Protein AF-A0A8S8YPM2-F1 (afdb_monomer)

Mean predicted aligned error: 10.28 Å

Secondary structure (DSSP, 8-state):
------------------S----S---TTS-TTSEEE-------TTEEEEEEEETTEEEEEEEEPP--SHHHHHHHHHTSEEEE----GGGEEEEEEEEETTEEEEEEEESSEEEEE--TT---S-HHHHHHT--TTS----EEEE-----

Structure (mmCIF, N/CA/C/O backbone):
data_AF-A0A8S8YPM2-F1
#
_entry.id   AF-A0A8S8YPM2-F1
#
loop_
_atom_site.group_PDB
_atom_site.id
_atom_site.type_symbol
_atom_site.label_atom_id
_atom_site.label_alt_id
_atom_site.label_comp_id
_atom_site.label_asym_id
_atom_site.label_entity_id
_atom_site.label_seq_id
_atom_site.pdbx_PDB_ins_code
_atom_site.Cartn_x
_atom_site.Cartn_y
_atom_site.Cartn_z
_atom_site.occupancy
_atom_site.B_iso_or_equiv
_atom_site.auth_seq_id
_atom_site.auth_comp_id
_atom_site.auth_asym_id
_atom_site.auth_atom_id
_atom_site.pdbx_PDB_model_num
ATOM 1 N N . MET A 1 1 ? -6.735 1.486 -10.996 1.00 34.53 1 MET A N 1
ATOM 2 C CA . MET A 1 1 ? -6.414 0.100 -10.597 1.00 34.53 1 MET A CA 1
ATOM 3 C C . MET A 1 1 ? -5.999 0.127 -9.112 1.00 34.53 1 MET A C 1
ATOM 5 O O . MET A 1 1 ? -5.296 1.061 -8.771 1.00 34.53 1 MET A O 1
ATOM 9 N N . ILE A 1 2 ? -6.478 -0.762 -8.215 1.00 32.38 2 ILE A N 1
ATOM 10 C CA . ILE A 1 2 ? -6.374 -0.639 -6.716 1.00 32.38 2 ILE A CA 1
ATOM 11 C C . ILE A 1 2 ? -5.919 -1.966 -6.026 1.00 32.38 2 ILE A C 1
ATOM 13 O O . ILE A 1 2 ? -6.801 -2.760 -5.721 1.00 32.38 2 ILE A O 1
ATOM 17 N N . GLN A 1 3 ? -4.619 -2.302 -5.864 1.00 43.41 3 GLN A N 1
ATOM 18 C CA . GLN A 1 3 ? -4.215 -3.738 -5.708 1.00 43.41 3 GLN A CA 1
ATOM 19 C C . GLN A 1 3 ? -4.468 -4.427 -4.341 1.00 43.41 3 GLN A C 1
ATOM 21 O O . GLN A 1 3 ? -5.429 -4.122 -3.654 1.00 43.41 3 GLN A O 1
ATOM 26 N N . GLY A 1 4 ? -3.657 -5.439 -4.017 1.00 44.16 4 GLY A N 1
ATOM 27 C CA . GLY A 1 4 ? -3.632 -6.344 -2.853 1.00 44.16 4 GLY A CA 1
ATOM 28 C C . GLY A 1 4 ? -2.332 -7.165 -2.978 1.00 44.16 4 GLY A C 1
ATOM 29 O O . GLY A 1 4 ? -1.766 -7.200 -4.073 1.00 44.16 4 GLY A O 1
ATOM 30 N N . PHE A 1 5 ? -1.764 -7.858 -1.993 1.00 47.72 5 PHE A N 1
ATOM 31 C CA . PHE A 1 5 ? -2.013 -8.113 -0.554 1.00 47.72 5 PHE A CA 1
ATOM 32 C C . PHE A 1 5 ? -0.664 -8.689 -0.000 1.00 47.72 5 PHE A C 1
ATOM 34 O O . PHE A 1 5 ? 0.184 -8.941 -0.848 1.00 47.72 5 PHE A O 1
ATOM 41 N N . GLY A 1 6 ? -0.397 -9.007 1.278 1.00 43.47 6 GLY A N 1
ATOM 42 C CA . GLY A 1 6 ? 0.899 -9.550 1.812 1.00 43.47 6 GLY A CA 1
ATOM 43 C C . GLY A 1 6 ? 1.125 -11.097 1.863 1.00 43.47 6 GLY A C 1
ATOM 44 O O . GLY A 1 6 ? 0.154 -11.848 1.859 1.00 43.47 6 GLY A O 1
ATOM 45 N N . ASP A 1 7 ? 2.381 -11.608 1.919 1.00 33.97 7 ASP A N 1
ATOM 46 C CA . ASP A 1 7 ? 2.707 -13.019 2.310 1.00 33.97 7 ASP A CA 1
ATOM 47 C C . ASP A 1 7 ? 4.099 -13.218 2.959 1.00 33.97 7 ASP A C 1
ATOM 49 O O . ASP A 1 7 ? 5.114 -12.922 2.342 1.00 33.97 7 ASP A O 1
ATOM 53 N N . ARG A 1 8 ? 4.085 -13.882 4.128 1.00 35.25 8 ARG A N 1
ATOM 54 C CA . ARG A 1 8 ? 5.134 -14.699 4.799 1.00 35.25 8 ARG A CA 1
ATOM 55 C C . ARG A 1 8 ? 6.502 -14.083 5.183 1.00 35.25 8 ARG A C 1
ATOM 57 O O . ARG A 1 8 ? 6.991 -13.115 4.629 1.00 35.25 8 ARG A O 1
ATOM 64 N N . PHE A 1 9 ? 7.078 -14.679 6.234 1.00 37.03 9 PHE A N 1
ATOM 65 C CA . PHE A 1 9 ? 8.300 -14.287 6.957 1.00 37.03 9 PHE A CA 1
ATOM 66 C C . PHE A 1 9 ? 9.281 -15.469 7.037 1.00 37.03 9 PHE A C 1
ATOM 68 O O . PHE A 1 9 ? 8.838 -16.619 7.034 1.00 37.03 9 PHE A O 1
ATOM 75 N N . ASN A 1 10 ? 10.577 -15.189 7.232 1.00 36.00 10 ASN A N 1
ATOM 76 C CA . ASN A 1 10 ? 11.528 -16.089 7.902 1.00 36.00 10 ASN A CA 1
ATOM 77 C C . ASN A 1 10 ? 12.729 -15.320 8.497 1.00 36.00 10 ASN A C 1
ATOM 79 O O . ASN A 1 10 ? 12.927 -14.141 8.211 1.00 36.00 10 ASN A O 1
ATOM 83 N N . GLU A 1 11 ? 13.475 -15.989 9.377 1.00 38.12 11 GLU A N 1
ATOM 84 C CA . GLU A 1 11 ? 14.406 -15.412 10.361 1.00 38.12 11 GLU A CA 1
ATOM 85 C C . GLU A 1 11 ? 15.898 -15.481 9.945 1.00 38.12 11 GLU A C 1
ATOM 87 O O . GLU A 1 11 ? 16.284 -16.357 9.173 1.00 38.12 11 GLU A O 1
ATOM 92 N N . ALA A 1 12 ? 16.721 -14.612 10.565 1.00 36.78 12 ALA A N 1
ATOM 93 C CA . ALA A 1 12 ? 18.199 -14.608 10.617 1.00 36.78 12 ALA A CA 1
ATOM 94 C C . ALA A 1 12 ? 18.982 -14.180 9.348 1.00 36.78 12 ALA A C 1
ATOM 96 O O . ALA A 1 12 ? 18.514 -14.350 8.230 1.00 36.78 12 ALA A O 1
ATOM 97 N N . LEU A 1 13 ? 20.222 -13.663 9.414 1.00 42.53 13 LEU A N 1
ATOM 98 C CA . LEU A 1 13 ? 21.049 -12.977 10.439 1.00 42.53 13 LEU A CA 1
ATOM 99 C C . LEU A 1 13 ? 22.298 -12.467 9.677 1.00 42.53 13 LEU A C 1
ATOM 101 O O . LEU A 1 13 ? 22.920 -13.295 9.022 1.00 42.53 13 LEU A O 1
ATOM 105 N N . ASP A 1 14 ? 22.711 -11.195 9.787 1.00 42.44 14 ASP A N 1
ATOM 106 C CA . ASP A 1 14 ? 24.151 -10.839 9.867 1.00 42.44 14 ASP A CA 1
ATOM 107 C C . ASP A 1 14 ? 24.401 -9.340 10.179 1.00 42.44 14 ASP A C 1
ATOM 109 O O . ASP A 1 14 ? 23.559 -8.498 9.847 1.00 42.44 14 ASP A O 1
ATOM 113 N N . PRO A 1 15 ? 25.532 -8.969 10.823 1.00 55.31 15 PRO A N 1
ATOM 114 C CA . PRO A 1 15 ? 25.763 -7.619 11.333 1.00 55.31 15 PRO A CA 1
ATOM 115 C C . PRO A 1 15 ? 26.802 -6.796 10.532 1.00 55.31 15 PRO A C 1
ATOM 117 O O . PRO A 1 15 ? 27.637 -7.326 9.810 1.00 55.31 15 PRO A O 1
ATOM 120 N N . ILE A 1 16 ? 26.823 -5.479 10.796 1.00 49.84 16 ILE A N 1
ATOM 121 C CA . ILE A 1 16 ? 27.859 -4.490 10.407 1.00 49.84 16 ILE A CA 1
ATOM 122 C C . ILE A 1 16 ? 27.944 -4.149 8.902 1.00 49.84 16 ILE A C 1
ATOM 124 O O . ILE A 1 16 ? 28.654 -4.798 8.144 1.00 49.84 16 ILE A O 1
ATOM 128 N N . LEU A 1 17 ? 27.371 -3.002 8.495 1.00 39.91 17 LEU A N 1
ATOM 129 C CA . LEU A 1 17 ? 27.811 -2.273 7.288 1.00 39.91 17 LEU A CA 1
ATOM 130 C C . LEU A 1 17 ? 27.463 -0.764 7.330 1.00 39.91 17 LEU A C 1
ATOM 132 O O . LEU A 1 17 ? 26.460 -0.345 6.761 1.00 39.91 17 LEU A O 1
ATOM 136 N N . GLY A 1 18 ? 28.343 0.038 7.950 1.00 36.91 18 GLY A N 1
ATOM 137 C CA . GLY A 1 18 ? 28.498 1.495 7.748 1.00 36.91 18 GLY A CA 1
ATOM 138 C C . GLY A 1 18 ? 27.293 2.420 8.028 1.00 36.91 18 GLY A C 1
ATOM 139 O O . GLY A 1 18 ? 26.201 1.963 8.361 1.00 36.91 18 GLY A O 1
ATOM 140 N N . PRO A 1 19 ? 27.465 3.750 7.872 1.00 39.38 19 PRO A N 1
ATOM 141 C CA . PRO A 1 19 ? 26.343 4.676 7.788 1.00 39.38 19 PRO A CA 1
ATOM 142 C C . PRO A 1 19 ? 25.677 4.501 6.418 1.00 39.38 19 PRO A C 1
ATOM 144 O O . PRO A 1 19 ? 25.987 5.203 5.455 1.00 39.38 19 PRO A O 1
ATOM 147 N N . ARG A 1 20 ? 24.773 3.521 6.312 1.00 35.97 20 ARG A N 1
ATOM 148 C CA . ARG A 1 20 ? 23.831 3.471 5.191 1.00 35.97 20 ARG A CA 1
ATOM 149 C C . ARG A 1 20 ? 23.043 4.781 5.191 1.00 35.97 20 ARG A C 1
ATOM 151 O O . ARG A 1 20 ? 22.564 5.199 6.244 1.00 35.97 20 ARG A O 1
ATOM 158 N N . ASN A 1 21 ? 22.806 5.356 4.011 1.00 38.78 21 ASN A N 1
ATOM 159 C CA . ASN A 1 21 ? 21.553 6.080 3.814 1.00 38.78 21 ASN A CA 1
ATOM 160 C C . ASN A 1 21 ? 20.454 5.058 4.107 1.00 38.78 21 ASN A C 1
ATOM 162 O O . ASN A 1 21 ? 20.233 4.149 3.305 1.00 38.78 21 ASN A O 1
ATOM 166 N N . MET A 1 22 ? 19.857 5.141 5.296 1.00 34.66 22 MET A N 1
ATOM 167 C CA . MET A 1 22 ? 18.789 4.244 5.707 1.00 34.66 22 MET A CA 1
ATOM 168 C C . MET A 1 22 ? 17.554 4.608 4.899 1.00 34.66 22 MET A C 1
ATOM 170 O O . MET A 1 22 ? 16.726 5.406 5.325 1.00 34.66 22 MET A O 1
ATOM 174 N N . SER A 1 23 ? 17.418 4.016 3.716 1.00 48.44 23 SER A N 1
ATOM 175 C CA . SER A 1 23 ? 16.076 3.805 3.218 1.00 48.44 23 SER A CA 1
ATOM 176 C C . SER A 1 23 ? 15.357 2.905 4.210 1.00 48.44 23 SER A C 1
ATOM 178 O O . SER A 1 23 ? 15.861 1.835 4.539 1.00 48.44 23 SER A O 1
ATOM 180 N N . VAL A 1 24 ? 14.166 3.333 4.619 1.00 60.62 24 VAL A N 1
ATOM 181 C CA . VAL A 1 24 ? 13.219 2.608 5.490 1.00 60.62 24 VAL A CA 1
ATOM 182 C C . VAL A 1 24 ? 12.838 1.216 4.934 1.00 60.62 24 VAL A C 1
ATOM 184 O O . 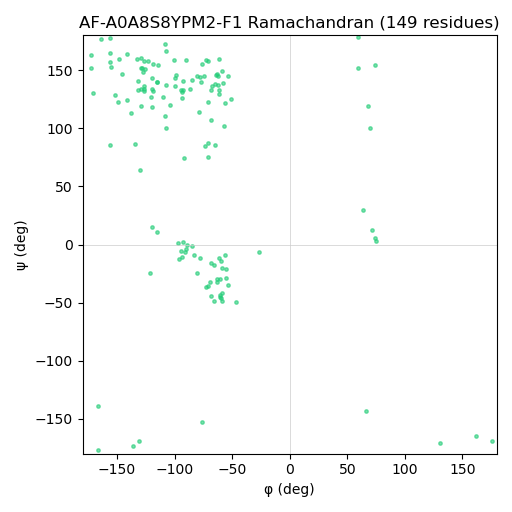VAL A 1 24 ? 12.249 0.393 5.622 1.00 60.62 24 VAL A O 1
ATOM 187 N N . TRP A 1 25 ? 13.243 0.936 3.695 1.00 71.00 25 TRP A N 1
ATOM 188 C CA . TRP A 1 25 ? 12.890 -0.202 2.861 1.00 71.00 25 TRP A CA 1
ATOM 189 C C . TRP A 1 25 ? 14.129 -1.039 2.494 1.00 71.00 25 TRP A C 1
ATOM 191 O O . TRP A 1 25 ? 15.113 -0.475 1.993 1.00 71.00 25 TRP A O 1
ATOM 201 N N . GLU A 1 26 ? 14.068 -2.368 2.641 1.00 78.81 26 GLU A N 1
ATOM 202 C CA . GLU A 1 26 ? 15.004 -3.310 1.998 1.00 78.81 26 GLU A CA 1
ATOM 203 C C . GLU A 1 26 ? 14.616 -3.571 0.532 1.00 78.81 26 GLU A C 1
ATOM 205 O O . GLU A 1 26 ? 15.480 -3.886 -0.288 1.00 78.81 26 GLU A O 1
ATOM 210 N N . ARG A 1 27 ? 13.333 -3.377 0.185 1.00 85.19 27 ARG A N 1
ATOM 211 C CA . ARG A 1 27 ? 12.761 -3.403 -1.172 1.00 85.19 27 ARG A CA 1
ATOM 212 C C . ARG A 1 27 ? 12.847 -4.748 -1.887 1.00 85.19 27 ARG A C 1
ATOM 214 O O . ARG A 1 27 ? 12.874 -4.791 -3.117 1.00 85.19 27 ARG A O 1
ATOM 221 N N . LYS A 1 28 ? 12.835 -5.855 -1.143 1.00 86.12 28 LYS A N 1
ATOM 222 C CA . LYS A 1 28 ? 12.844 -7.229 -1.698 1.00 86.12 28 LYS A CA 1
ATOM 223 C C . LYS A 1 28 ? 11.704 -7.495 -2.691 1.00 86.12 28 LYS A C 1
ATOM 225 O O . LYS A 1 28 ? 11.864 -8.291 -3.609 1.00 86.12 28 LYS A O 1
ATOM 230 N N . TRP A 1 29 ? 10.587 -6.794 -2.519 1.00 86.12 29 TRP A N 1
ATOM 231 C CA . TRP A 1 29 ? 9.387 -6.844 -3.353 1.00 86.12 29 TRP A CA 1
ATOM 232 C C . TRP A 1 29 ? 9.498 -6.061 -4.679 1.00 86.12 29 TRP A C 1
ATOM 234 O O . TRP A 1 29 ? 8.633 -6.208 -5.544 1.00 86.12 29 TRP A O 1
ATOM 244 N N . ARG A 1 30 ? 10.534 -5.227 -4.880 1.00 89.44 30 ARG A N 1
ATOM 245 C CA . ARG A 1 30 ? 10.747 -4.520 -6.158 1.00 89.44 30 ARG A CA 1
ATOM 246 C C . ARG A 1 30 ? 11.197 -5.485 -7.275 1.00 89.44 30 ARG A C 1
ATOM 248 O O . ARG A 1 30 ? 11.801 -6.520 -6.991 1.00 89.44 30 ARG A O 1
ATOM 255 N N . PRO A 1 31 ? 11.003 -5.138 -8.567 1.00 87.62 31 PRO A N 1
ATOM 256 C CA . PRO A 1 31 ? 11.450 -5.952 -9.702 1.00 87.62 31 PRO A CA 1
ATOM 257 C C . PRO A 1 31 ? 12.986 -6.084 -9.801 1.00 87.62 31 PRO A C 1
ATOM 259 O O . PRO A 1 31 ? 13.640 -5.364 -10.551 1.00 87.62 31 PRO A O 1
ATOM 262 N N . ALA A 1 32 ? 13.574 -7.052 -9.091 1.00 85.19 32 ALA A N 1
ATOM 263 C CA . ALA A 1 32 ? 15.029 -7.232 -8.969 1.00 85.19 32 ALA A CA 1
ATOM 264 C C . ALA A 1 32 ? 15.789 -7.443 -10.300 1.00 85.19 32 ALA A C 1
ATOM 266 O O . ALA A 1 32 ? 16.998 -7.235 -10.362 1.00 85.19 32 ALA A O 1
ATOM 267 N N . ALA A 1 33 ? 15.097 -7.854 -11.368 1.00 86.50 33 ALA A N 1
ATOM 268 C CA . ALA A 1 33 ? 15.667 -8.045 -12.706 1.00 86.50 33 ALA A CA 1
ATOM 269 C C . ALA A 1 33 ? 15.625 -6.785 -13.600 1.00 86.50 33 ALA A C 1
ATOM 271 O O . ALA A 1 33 ? 16.060 -6.839 -14.752 1.00 86.50 33 ALA A O 1
ATOM 272 N N . MET A 1 34 ? 15.081 -5.666 -13.109 1.00 90.81 34 MET A N 1
ATOM 273 C CA . MET A 1 34 ? 14.962 -4.407 -13.848 1.00 90.81 34 MET A CA 1
ATOM 274 C C . MET A 1 34 ? 15.826 -3.307 -13.229 1.00 90.81 34 MET A C 1
ATOM 276 O O . MET A 1 34 ? 16.100 -3.302 -12.031 1.00 90.81 34 MET A O 1
ATOM 280 N N . LYS A 1 35 ? 16.224 -2.333 -14.049 1.00 90.75 35 LYS A N 1
ATOM 281 C CA . LYS A 1 35 ? 16.923 -1.131 -13.589 1.00 90.75 35 LYS A CA 1
ATOM 282 C C . LYS A 1 35 ? 15.918 -0.007 -13.353 1.00 90.75 35 LYS A C 1
ATOM 284 O O . LYS A 1 35 ? 15.092 0.255 -14.221 1.00 90.75 35 LYS A O 1
ATOM 289 N N . GLU A 1 36 ? 16.023 0.675 -12.217 1.00 91.06 36 GLU A N 1
ATOM 290 C CA . GLU A 1 36 ? 15.256 1.896 -11.947 1.00 91.06 36 GLU A CA 1
ATOM 291 C C . GLU A 1 36 ? 15.624 3.006 -12.951 1.00 91.06 36 GLU A C 1
ATOM 293 O O . GLU A 1 36 ? 16.800 3.202 -13.289 1.00 91.06 36 GLU A O 1
ATOM 298 N N . VAL A 1 37 ? 14.611 3.710 -13.449 1.00 91.69 37 VAL A N 1
ATOM 299 C CA . VAL A 1 37 ? 14.724 4.841 -14.379 1.00 91.69 37 VAL A CA 1
ATOM 300 C C . VAL A 1 37 ? 13.926 6.028 -13.840 1.00 91.69 37 VAL A C 1
ATOM 302 O O . VAL A 1 37 ? 13.066 5.863 -12.978 1.00 91.69 37 VAL A O 1
ATOM 305 N N . ILE A 1 38 ? 14.234 7.229 -14.334 1.00 90.62 38 ILE A N 1
ATOM 306 C CA . ILE A 1 38 ? 13.547 8.458 -13.920 1.00 90.62 38 ILE A CA 1
ATOM 307 C C . ILE A 1 38 ? 12.061 8.345 -14.276 1.00 90.62 38 ILE A C 1
ATOM 309 O O . ILE A 1 38 ? 11.721 7.956 -15.395 1.00 90.62 38 ILE A O 1
ATOM 313 N N . ASP A 1 39 ? 11.207 8.698 -13.320 1.00 87.12 39 ASP A N 1
ATOM 314 C CA . ASP A 1 39 ? 9.766 8.815 -13.492 1.00 87.12 39 ASP A CA 1
ATOM 315 C C . ASP A 1 39 ? 9.320 10.203 -13.022 1.00 87.12 39 ASP A C 1
ATOM 317 O O . ASP A 1 39 ? 9.717 10.655 -11.951 1.00 87.12 39 ASP A O 1
ATOM 321 N N . GLU A 1 40 ? 8.512 10.867 -13.842 1.00 86.38 40 GLU A N 1
ATOM 322 C CA . GLU A 1 40 ? 7.927 12.190 -13.580 1.00 86.38 40 GLU A CA 1
ATOM 323 C C . GLU A 1 40 ? 6.384 12.112 -13.588 1.00 86.38 40 GLU A C 1
ATOM 325 O O . GLU A 1 40 ? 5.698 13.125 -13.696 1.00 86.38 40 GLU A O 1
ATOM 330 N N . SER A 1 41 ? 5.826 10.894 -13.508 1.00 85.69 41 SER A N 1
ATOM 331 C CA . SER A 1 41 ? 4.380 10.649 -13.449 1.00 85.69 41 SER A CA 1
ATOM 332 C C . SER A 1 41 ? 3.765 11.208 -12.160 1.00 85.69 41 SER A C 1
ATOM 334 O O . SER A 1 41 ? 4.312 11.021 -11.077 1.00 85.69 41 SER A O 1
ATOM 336 N N . GLU A 1 42 ? 2.589 11.831 -12.253 1.00 86.44 42 GLU A N 1
ATOM 337 C CA . GLU A 1 42 ? 1.882 12.368 -11.082 1.00 86.44 42 GLU A CA 1
ATOM 338 C C . GLU A 1 42 ? 1.356 11.254 -10.154 1.00 86.44 42 GLU A C 1
ATOM 340 O O . GLU A 1 42 ? 0.694 10.301 -10.591 1.00 86.44 42 GLU A O 1
ATOM 345 N N . THR A 1 43 ? 1.605 11.420 -8.853 1.00 88.25 43 THR A N 1
ATOM 346 C CA . THR A 1 43 ? 1.128 10.569 -7.753 1.00 88.25 43 THR A CA 1
ATOM 347 C C . THR A 1 43 ? 0.332 11.388 -6.725 1.00 88.25 43 THR A C 1
ATOM 349 O O . THR A 1 43 ? 0.492 12.606 -6.667 1.00 88.25 43 THR A O 1
ATOM 352 N N . PRO A 1 44 ? -0.544 10.756 -5.915 1.00 88.12 44 PRO A N 1
ATOM 353 C CA . PRO A 1 44 ? -1.208 11.426 -4.791 1.00 88.12 44 PRO A CA 1
ATOM 354 C C . PRO A 1 44 ? -0.205 11.927 -3.737 1.00 88.12 44 PRO A C 1
ATOM 356 O O . PRO A 1 44 ? 0.907 11.396 -3.653 1.00 88.12 44 PRO A O 1
ATOM 359 N N . SER A 1 45 ? -0.608 12.889 -2.898 1.00 89.06 45 SER A N 1
ATOM 360 C CA . SER A 1 45 ? 0.210 13.350 -1.761 1.00 89.06 45 SER A CA 1
ATOM 361 C C . SER A 1 45 ? 0.639 12.185 -0.858 1.00 89.06 45 SER A C 1
ATOM 363 O O . SER A 1 45 ? -0.083 11.199 -0.715 1.00 89.06 45 SER A O 1
ATOM 365 N N . GLY A 1 46 ? 1.846 12.267 -0.289 1.00 89.19 46 GLY A N 1
ATOM 366 C CA . GLY A 1 46 ? 2.464 11.172 0.472 1.00 89.19 46 GLY A CA 1
ATOM 367 C C . GLY A 1 46 ? 3.005 9.996 -0.360 1.00 89.19 46 GLY A C 1
ATOM 368 O O . GLY A 1 46 ? 3.479 9.021 0.224 1.00 89.19 46 GLY A O 1
ATOM 369 N N . PHE A 1 47 ? 2.993 10.067 -1.698 1.00 90.06 47 PHE A N 1
ATOM 370 C CA . PHE A 1 47 ? 3.528 9.021 -2.580 1.00 90.06 47 PHE A CA 1
ATOM 371 C C . PHE A 1 47 ? 4.499 9.543 -3.643 1.00 90.06 47 PHE A C 1
ATOM 373 O O . PHE A 1 47 ? 4.362 10.656 -4.145 1.00 90.06 47 PHE A O 1
ATOM 380 N N . GLU A 1 48 ? 5.423 8.678 -4.060 1.00 90.12 48 GLU A N 1
ATOM 381 C CA . GLU A 1 48 ? 6.387 8.913 -5.139 1.00 90.12 48 GLU A CA 1
ATOM 382 C C . GLU A 1 48 ? 6.239 7.889 -6.290 1.00 90.12 48 GLU A C 1
ATOM 384 O O . GLU A 1 48 ? 5.974 6.704 -6.041 1.00 90.12 48 GLU A O 1
ATOM 389 N N . PRO A 1 49 ? 6.421 8.305 -7.560 1.00 90.81 49 PRO A N 1
ATOM 390 C CA . PRO A 1 49 ? 6.436 7.401 -8.705 1.00 90.81 49 PRO A CA 1
ATOM 391 C C . PRO A 1 49 ? 7.783 6.672 -8.804 1.00 90.81 49 PRO A C 1
ATOM 393 O O . PRO A 1 49 ? 8.845 7.241 -8.540 1.00 90.81 49 PRO A O 1
ATOM 396 N N . ARG A 1 50 ? 7.763 5.409 -9.235 1.00 90.44 50 ARG A N 1
ATOM 397 C CA . ARG A 1 50 ? 8.974 4.612 -9.478 1.00 90.44 50 ARG A CA 1
ATOM 398 C C . ARG A 1 50 ? 8.840 3.807 -10.771 1.00 90.44 50 ARG A C 1
ATOM 400 O O . ARG A 1 50 ? 8.056 2.862 -10.839 1.00 90.44 50 ARG A O 1
ATOM 407 N N . SER A 1 51 ? 9.647 4.135 -11.780 1.00 90.62 51 SER A N 1
ATOM 408 C CA . SER A 1 51 ? 9.731 3.377 -13.035 1.00 90.62 51 SER A CA 1
ATOM 409 C C . SER A 1 51 ? 10.937 2.441 -13.066 1.00 90.62 51 SER A C 1
ATOM 411 O O . SER A 1 51 ? 12.037 2.778 -12.633 1.00 90.62 51 SER A O 1
ATOM 413 N N . PHE A 1 52 ? 10.749 1.269 -13.668 1.00 91.00 52 PHE A N 1
ATOM 414 C CA . PHE A 1 52 ? 11.766 0.244 -13.867 1.00 91.00 52 PHE A CA 1
ATOM 415 C C . PHE A 1 52 ? 11.741 -0.247 -15.316 1.00 91.00 52 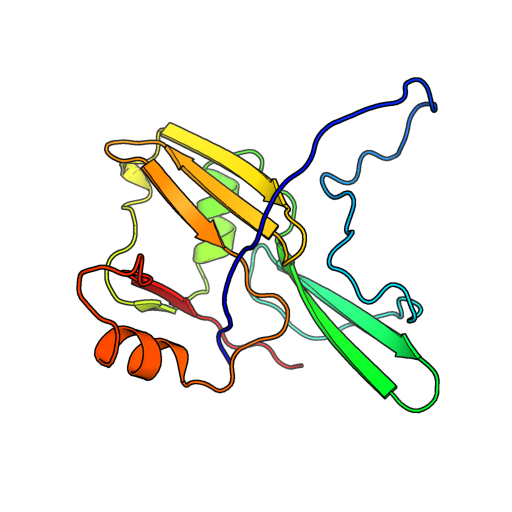PHE A C 1
ATOM 417 O O . PHE A 1 52 ? 10.674 -0.440 -15.900 1.00 91.00 52 PHE A O 1
ATOM 424 N N . ALA A 1 53 ? 12.917 -0.482 -15.895 1.00 91.69 53 ALA A N 1
ATOM 425 C CA . ALA A 1 53 ? 13.077 -0.968 -17.261 1.00 91.69 53 ALA A CA 1
ATOM 426 C C . ALA A 1 53 ? 13.960 -2.224 -17.317 1.00 91.69 53 ALA A C 1
ATOM 428 O O . ALA A 1 53 ? 15.017 -2.302 -16.685 1.00 91.69 53 ALA A O 1
ATOM 429 N N . GLY A 1 54 ? 13.527 -3.201 -18.111 1.00 89.19 54 GLY A N 1
ATOM 430 C CA . GLY A 1 54 ? 14.252 -4.425 -18.446 1.00 89.19 54 GLY A CA 1
ATOM 431 C C . GLY A 1 54 ? 14.261 -4.675 -19.957 1.00 89.19 54 GLY A C 1
ATOM 432 O O . GLY A 1 54 ? 13.882 -3.815 -20.755 1.00 89.19 54 GLY A O 1
ATOM 433 N N . ILE A 1 55 ? 14.691 -5.867 -20.379 1.00 87.38 55 ILE A N 1
ATOM 434 C CA . ILE A 1 55 ? 14.726 -6.224 -21.807 1.00 87.38 55 ILE A CA 1
ATOM 435 C C . ILE A 1 55 ? 13.290 -6.357 -22.336 1.00 87.38 55 ILE A C 1
ATOM 437 O O . ILE A 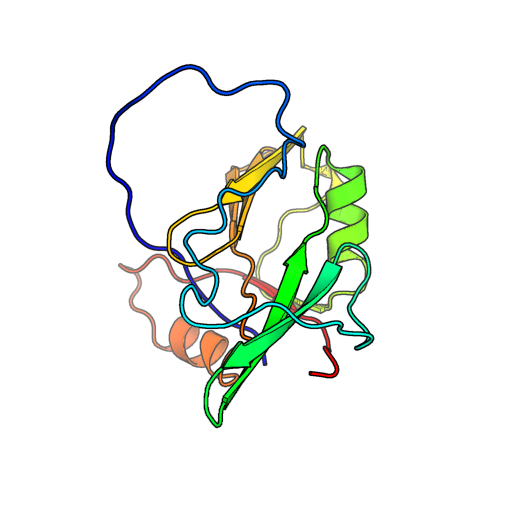1 55 ? 12.592 -7.318 -22.028 1.00 87.38 55 ILE A O 1
ATOM 441 N N . GLY A 1 56 ? 12.859 -5.381 -23.141 1.00 85.19 56 GLY A N 1
ATOM 442 C CA . GLY A 1 56 ? 11.550 -5.379 -23.806 1.00 85.19 56 GLY A CA 1
ATOM 443 C C . GLY A 1 56 ? 10.346 -5.148 -22.886 1.00 85.19 56 GLY A C 1
ATOM 444 O O . GLY A 1 56 ? 9.217 -5.369 -23.315 1.00 85.19 56 GLY A O 1
ATOM 445 N N . MET A 1 57 ? 10.564 -4.726 -21.637 1.00 88.25 57 MET A N 1
ATOM 446 C CA . MET A 1 57 ? 9.505 -4.541 -20.643 1.00 88.25 57 MET A CA 1
ATOM 447 C C . MET A 1 57 ? 9.798 -3.369 -19.706 1.00 88.25 57 MET A C 1
ATOM 449 O O . MET A 1 57 ? 10.949 -3.115 -19.350 1.00 88.25 57 MET A O 1
ATOM 453 N N . THR A 1 58 ? 8.738 -2.692 -19.277 1.00 87.50 58 THR A N 1
ATOM 454 C CA . THR A 1 58 ? 8.765 -1.641 -18.256 1.00 87.50 58 THR A CA 1
ATOM 455 C C . THR A 1 58 ? 7.748 -1.957 -17.168 1.00 87.50 58 THR A C 1
ATOM 457 O O . THR A 1 58 ? 6.700 -2.540 -17.443 1.00 87.50 58 THR A O 1
ATOM 460 N N . CYS A 1 59 ? 8.044 -1.552 -15.942 1.00 86.44 59 CYS A N 1
ATOM 461 C CA . CYS A 1 59 ? 7.160 -1.650 -14.790 1.00 86.44 59 CYS A CA 1
ATOM 462 C C . CYS A 1 59 ? 7.101 -0.276 -14.121 1.00 86.44 59 CYS A C 1
ATOM 464 O O . CYS A 1 59 ? 8.142 0.349 -13.933 1.00 86.44 59 CYS A O 1
ATOM 466 N N . LYS A 1 60 ? 5.901 0.193 -13.777 1.00 87.94 60 LYS A N 1
ATOM 467 C CA . LYS A 1 60 ? 5.707 1.402 -12.974 1.00 87.94 60 LYS A CA 1
ATOM 468 C C . LYS A 1 60 ? 5.063 1.033 -11.651 1.00 87.94 60 LYS A C 1
ATOM 470 O O . LYS A 1 60 ? 4.165 0.192 -11.628 1.00 87.94 60 LYS A O 1
ATOM 475 N N . LEU A 1 61 ? 5.521 1.676 -10.588 1.00 87.75 61 LEU A N 1
ATOM 476 C CA . LEU A 1 61 ? 5.077 1.487 -9.217 1.00 87.75 61 LEU A CA 1
ATOM 477 C C . LEU A 1 61 ? 4.814 2.844 -8.563 1.00 87.75 61 LEU A C 1
ATOM 479 O O . LEU A 1 61 ? 5.348 3.868 -8.989 1.00 87.75 61 LEU A O 1
ATOM 483 N N . VAL A 1 62 ? 4.022 2.825 -7.496 1.00 88.44 62 VAL A N 1
ATOM 484 C CA . VAL A 1 62 ? 3.853 3.957 -6.580 1.00 88.44 62 VAL A CA 1
ATOM 485 C C . VAL A 1 62 ? 4.263 3.512 -5.184 1.00 88.44 62 VAL A C 1
ATOM 487 O O . VAL A 1 62 ? 3.760 2.500 -4.693 1.00 88.44 62 VAL A O 1
ATOM 490 N N . GLU A 1 63 ? 5.169 4.253 -4.551 1.00 88.81 63 GLU A N 1
ATOM 491 C CA . GLU A 1 63 ? 5.676 3.948 -3.207 1.00 88.81 63 GLU A CA 1
ATOM 492 C C . GLU A 1 63 ? 5.262 5.046 -2.225 1.00 88.81 63 GLU A C 1
ATOM 494 O O . GLU A 1 63 ? 5.285 6.220 -2.598 1.00 88.81 63 GLU A O 1
ATOM 499 N N . PRO A 1 64 ? 4.863 4.709 -0.986 1.00 89.50 64 PRO A N 1
ATOM 500 C CA . PRO A 1 64 ? 4.657 5.722 0.035 1.00 89.50 64 PRO A CA 1
ATOM 501 C C . PRO A 1 64 ? 6.002 6.353 0.410 1.00 89.50 64 PRO A C 1
ATOM 503 O O . PRO A 1 64 ? 7.004 5.661 0.624 1.00 89.50 64 PRO A O 1
ATOM 506 N N . ILE A 1 65 ? 6.003 7.677 0.526 1.00 89.12 65 ILE A N 1
ATOM 507 C CA . ILE A 1 65 ? 7.066 8.438 1.188 1.00 89.12 65 ILE A CA 1
ATOM 508 C C . ILE A 1 65 ? 7.151 7.934 2.649 1.00 89.12 65 ILE A C 1
ATOM 510 O O . ILE A 1 65 ? 6.142 7.462 3.173 1.00 89.12 65 ILE A O 1
ATOM 514 N N . PRO A 1 66 ? 8.320 7.945 3.323 1.00 85.19 66 PRO A N 1
ATOM 515 C CA . PRO A 1 66 ? 8.413 7.526 4.722 1.00 85.19 66 PRO A CA 1
ATOM 516 C C . PRO A 1 66 ? 7.377 8.210 5.630 1.00 85.19 66 PRO A C 1
ATOM 518 O O . PRO A 1 66 ? 7.291 9.433 5.674 1.00 85.19 66 PRO A O 1
ATOM 521 N N . ILE A 1 67 ? 6.599 7.392 6.343 1.00 86.00 67 ILE A N 1
ATOM 522 C CA . ILE A 1 67 ? 5.551 7.807 7.281 1.00 86.00 67 ILE A CA 1
ATOM 523 C C . ILE A 1 67 ? 6.071 7.520 8.687 1.00 86.00 67 ILE A C 1
ATOM 525 O O . ILE A 1 67 ? 6.039 6.374 9.143 1.00 86.00 67 ILE A O 1
ATOM 529 N N . ASP A 1 68 ? 6.549 8.570 9.351 1.00 84.56 68 ASP A N 1
ATOM 530 C CA . ASP A 1 68 ? 7.124 8.504 10.701 1.00 84.56 68 ASP A CA 1
ATOM 531 C C . ASP A 1 68 ? 6.107 8.886 11.805 1.00 84.56 68 ASP A C 1
ATOM 533 O O . ASP A 1 68 ? 6.436 8.871 12.994 1.00 84.56 68 ASP A O 1
ATOM 537 N N . GLY A 1 69 ? 4.857 9.200 11.435 1.00 89.00 69 GLY A N 1
ATOM 538 C CA . GLY A 1 69 ? 3.817 9.657 12.356 1.00 89.00 69 GLY A CA 1
ATOM 539 C C . GLY A 1 69 ? 2.395 9.649 11.780 1.00 89.00 69 GLY A C 1
ATOM 540 O O . GLY A 1 69 ? 2.135 9.181 10.671 1.00 89.00 69 GLY A O 1
ATOM 541 N N . ILE A 1 70 ? 1.443 10.135 12.587 1.00 92.31 70 ILE A N 1
ATOM 542 C CA . ILE A 1 70 ? 0.019 10.230 12.212 1.00 92.31 70 ILE A CA 1
ATOM 543 C C . ILE A 1 70 ? -0.201 11.353 11.190 1.00 92.31 70 ILE A C 1
ATOM 545 O O . ILE A 1 70 ? -0.987 11.174 10.269 1.00 92.31 70 ILE A O 1
ATOM 549 N N . SER A 1 71 ? 0.517 12.473 11.307 1.00 91.12 71 SER A N 1
ATOM 550 C CA . SER A 1 71 ? 0.404 13.617 10.391 1.00 91.12 71 SER A CA 1
ATOM 551 C C . SER A 1 71 ? 0.758 13.232 8.952 1.00 91.12 71 SER A C 1
ATOM 553 O O . SER A 1 71 ? 0.035 13.555 8.015 1.00 91.12 71 SER A O 1
ATOM 555 N N . GLU A 1 72 ? 1.847 12.483 8.784 1.00 91.06 72 GLU A N 1
ATOM 556 C CA . GLU A 1 72 ? 2.336 11.988 7.496 1.00 91.06 72 GLU A CA 1
ATOM 557 C C . GLU A 1 72 ? 1.391 10.917 6.923 1.00 91.06 72 GLU A C 1
ATOM 559 O O . GLU A 1 72 ? 1.203 10.821 5.711 1.00 91.06 72 GLU A O 1
ATOM 564 N N . TRP A 1 73 ? 0.741 10.133 7.793 1.00 92.25 73 TRP A N 1
ATOM 565 C CA . TRP A 1 73 ? -0.321 9.206 7.398 1.00 92.25 73 TRP A CA 1
ATOM 566 C C . TRP A 1 73 ? -1.582 9.944 6.925 1.00 92.25 73 TRP A C 1
ATOM 568 O O . TRP A 1 73 ? -2.147 9.569 5.898 1.00 92.25 73 TRP A O 1
ATOM 578 N N . GLU A 1 74 ? -2.011 10.993 7.634 1.00 92.38 74 GLU A N 1
ATOM 579 C CA . GLU A 1 74 ? -3.134 11.854 7.239 1.00 92.38 74 GLU A CA 1
ATOM 580 C C . GLU A 1 74 ? -2.875 12.536 5.890 1.00 92.38 74 GLU A C 1
ATOM 582 O O . GLU A 1 74 ? -3.753 12.521 5.025 1.00 92.38 74 GLU A O 1
ATOM 587 N N . GLU A 1 75 ? -1.662 13.052 5.669 1.00 90.88 75 GLU A N 1
ATOM 588 C CA . GLU A 1 75 ? -1.234 13.591 4.374 1.00 90.88 75 GLU A CA 1
ATOM 589 C C . GLU A 1 75 ? -1.326 12.524 3.271 1.00 90.88 75 GLU A C 1
ATOM 591 O O . GLU A 1 75 ? -1.957 12.769 2.239 1.00 90.88 75 GLU A O 1
ATOM 596 N N . ALA A 1 76 ? -0.800 11.316 3.509 1.00 90.38 76 ALA A N 1
ATOM 597 C CA . ALA A 1 76 ? -0.821 10.222 2.536 1.00 90.38 76 ALA A CA 1
ATOM 598 C C . ALA A 1 76 ? -2.237 9.744 2.159 1.00 90.38 76 ALA A C 1
ATOM 600 O O . ALA A 1 76 ? -2.456 9.278 1.041 1.00 90.38 76 ALA A O 1
ATOM 601 N N . ILE A 1 77 ? -3.224 9.849 3.056 1.00 91.56 77 ILE A N 1
ATOM 602 C CA . ILE A 1 77 ? -4.619 9.489 2.737 1.00 91.56 77 ILE A CA 1
ATOM 603 C C . ILE A 1 77 ? -5.478 10.668 2.262 1.00 91.56 77 ILE A C 1
ATOM 605 O O . ILE A 1 77 ? -6.580 10.426 1.769 1.00 91.56 77 ILE A O 1
ATOM 609 N N . SER A 1 78 ? -5.003 11.913 2.381 1.00 90.44 78 SER A N 1
ATOM 610 C CA . SER A 1 78 ? -5.803 13.130 2.148 1.00 90.44 78 SER A CA 1
ATOM 611 C C . SER A 1 78 ? -6.408 13.226 0.738 1.00 90.44 78 SER A C 1
ATOM 613 O O . SER A 1 78 ? -7.589 13.546 0.593 1.00 90.44 78 SER A O 1
ATOM 615 N N . ASP A 1 79 ? -5.638 12.862 -0.290 1.00 87.69 79 ASP A N 1
ATOM 616 C CA . ASP A 1 79 ? -6.060 12.856 -1.700 1.00 87.69 79 ASP A CA 1
ATOM 617 C C . ASP A 1 79 ? -6.795 11.566 -2.123 1.00 87.69 79 ASP A C 1
ATOM 619 O O . ASP A 1 79 ? -7.196 11.407 -3.285 1.00 87.69 79 ASP A O 1
ATOM 623 N N . LEU A 1 80 ? -6.960 10.596 -1.216 1.00 89.69 80 LEU A N 1
ATOM 624 C CA . LEU A 1 80 ? -7.478 9.271 -1.547 1.00 89.69 80 LEU A CA 1
ATOM 625 C C . LEU A 1 80 ? -8.967 9.122 -1.211 1.00 89.69 80 LEU A C 1
ATOM 627 O O . LEU A 1 80 ? -9.444 9.435 -0.125 1.00 89.69 80 LEU A O 1
ATOM 631 N N . THR A 1 81 ? -9.721 8.515 -2.128 1.00 89.62 81 THR A N 1
ATOM 632 C CA . THR A 1 81 ? -11.129 8.172 -1.895 1.00 89.62 81 THR A CA 1
ATOM 633 C C . THR A 1 81 ? -11.234 6.902 -1.050 1.00 89.62 81 THR A C 1
ATOM 635 O O . THR A 1 81 ? -10.866 5.814 -1.512 1.00 89.62 81 THR A O 1
ATOM 638 N N . SER A 1 82 ? -11.757 7.026 0.170 1.00 90.38 82 SER A N 1
ATOM 639 C CA . SER A 1 82 ? -12.007 5.901 1.078 1.00 90.38 82 SER A CA 1
ATOM 640 C C . SER A 1 82 ? -13.204 5.037 0.652 1.00 90.38 82 SER A C 1
ATOM 642 O O . SER A 1 82 ? -14.074 5.449 -0.121 1.00 90.38 82 SER A O 1
ATOM 644 N N . TRP A 1 83 ? -13.246 3.796 1.138 1.00 88.62 83 TRP A N 1
ATOM 645 C CA . TRP A 1 83 ? -14.382 2.883 0.996 1.00 88.62 83 TRP A CA 1
ATOM 646 C C . TRP A 1 83 ? -14.383 1.822 2.105 1.00 88.62 83 TRP A C 1
ATOM 648 O O . TRP A 1 83 ? -13.336 1.490 2.657 1.00 88.62 83 TRP A O 1
ATOM 658 N N . GLY A 1 84 ? -15.553 1.247 2.396 1.00 88.88 84 GLY A N 1
ATOM 659 C CA . GLY A 1 84 ? -15.700 0.242 3.455 1.00 88.88 84 GLY A CA 1
ATOM 660 C C . GLY A 1 84 ? -15.438 0.827 4.847 1.00 88.88 84 GLY A C 1
ATOM 661 O O . GLY A 1 84 ? -15.820 1.963 5.123 1.00 88.88 84 GLY A O 1
ATOM 662 N N . LYS A 1 85 ? -14.808 0.044 5.725 1.00 91.00 85 LYS A N 1
ATOM 663 C CA . LYS A 1 85 ? -14.355 0.478 7.053 1.00 91.00 85 LYS A CA 1
ATOM 664 C C . LYS A 1 85 ? -12.896 0.934 6.991 1.00 91.00 85 LYS A C 1
ATOM 666 O O . LYS A 1 85 ? -12.031 0.172 6.572 1.00 91.00 85 LYS A O 1
ATOM 671 N N . VAL A 1 86 ? -12.635 2.149 7.455 1.00 92.06 86 VAL A N 1
ATOM 672 C CA . VAL A 1 86 ? -11.292 2.715 7.650 1.00 92.06 86 VAL A CA 1
ATOM 673 C C . VAL A 1 86 ? -11.192 3.264 9.080 1.00 92.06 86 VAL A C 1
ATOM 675 O O . VAL A 1 86 ? -12.233 3.621 9.640 1.00 92.06 86 VAL A O 1
ATOM 678 N N . PRO A 1 87 ? -9.998 3.308 9.699 1.00 90.56 87 PRO A N 1
ATOM 679 C CA . PRO A 1 87 ? -9.823 3.953 10.998 1.00 90.56 87 PRO A CA 1
ATOM 680 C C . PRO A 1 87 ? -10.133 5.453 10.919 1.00 90.56 87 PRO A C 1
ATOM 682 O O . PRO A 1 87 ? -9.812 6.102 9.924 1.00 90.56 87 PRO A O 1
ATOM 685 N N . ASP A 1 88 ? -10.711 6.003 11.988 1.00 88.88 88 ASP A N 1
ATOM 686 C CA . ASP A 1 88 ? -10.762 7.452 12.201 1.00 88.88 88 ASP A CA 1
ATOM 687 C C . ASP A 1 88 ? -9.340 7.934 12.547 1.00 88.88 88 ASP A C 1
ATOM 689 O O . ASP A 1 88 ? -8.782 7.427 13.529 1.00 88.88 88 ASP A O 1
ATOM 693 N N . PRO A 1 89 ? -8.738 8.877 11.795 1.00 86.00 89 PRO A N 1
ATOM 694 C CA . PRO A 1 89 ? -7.410 9.403 12.110 1.00 86.00 89 PRO A CA 1
ATOM 695 C C . PRO A 1 89 ? -7.294 9.935 13.546 1.00 86.00 89 PRO A C 1
ATOM 697 O O . PRO A 1 89 ? -6.292 9.682 14.211 1.00 86.00 89 PRO A O 1
ATOM 700 N N . SER A 1 90 ? -8.366 10.532 14.084 1.00 88.25 90 SER A N 1
ATOM 701 C CA . SER A 1 90 ? -8.408 11.057 15.460 1.00 88.25 90 SER A CA 1
ATOM 702 C C . SER A 1 90 ? -8.364 9.967 16.540 1.00 88.25 90 SER A C 1
ATOM 704 O O . SER A 1 90 ? -8.110 10.272 17.704 1.00 88.25 90 SER A O 1
ATOM 706 N N . SER A 1 91 ? -8.621 8.703 16.177 1.00 92.12 91 SER A N 1
ATOM 707 C CA . SER A 1 91 ? -8.525 7.540 17.078 1.00 92.12 91 SER A CA 1
ATOM 708 C C . SER A 1 91 ? -7.144 6.873 17.069 1.00 92.12 91 SER A C 1
ATOM 710 O O . SER A 1 91 ? -6.902 5.948 17.849 1.00 92.12 91 SER A O 1
ATOM 712 N N . LEU A 1 92 ? -6.240 7.300 16.179 1.00 93.81 92 LEU A N 1
ATOM 713 C CA . LEU A 1 92 ? -4.900 6.734 16.069 1.00 93.81 92 LEU A CA 1
ATOM 714 C C . LEU A 1 92 ? -3.960 7.312 17.135 1.00 93.81 92 LEU A C 1
ATOM 716 O O . LEU A 1 92 ? -4.019 8.477 17.512 1.00 93.81 92 LEU A O 1
ATOM 720 N N . SER A 1 93 ? -3.065 6.454 17.614 1.00 93.88 93 SER A N 1
ATOM 721 C CA . SER A 1 93 ? -2.046 6.747 18.630 1.00 93.88 93 SER A CA 1
ATOM 722 C C . SER A 1 93 ? -0.624 6.494 18.128 1.00 93.88 93 SER A C 1
ATOM 724 O O . SER A 1 93 ? 0.322 7.100 18.626 1.00 93.88 93 SER A O 1
ATOM 726 N N . SER A 1 94 ? -0.463 5.625 17.126 1.00 93.12 94 SER A N 1
ATOM 727 C CA . SER A 1 94 ? 0.804 5.408 16.434 1.00 93.12 94 SER A CA 1
ATOM 728 C C . SER A 1 94 ? 0.598 4.861 15.025 1.00 93.12 94 SER A C 1
ATOM 730 O O . SER A 1 94 ? -0.381 4.164 14.734 1.00 93.12 94 SER A O 1
ATOM 732 N N . VAL A 1 95 ? 1.570 5.157 14.166 1.00 93.06 95 VAL A N 1
ATOM 733 C CA . VAL A 1 95 ? 1.735 4.579 12.833 1.00 93.06 95 VAL A CA 1
ATOM 734 C C . VAL A 1 95 ? 3.157 4.036 12.751 1.00 93.06 95 VAL A C 1
ATOM 736 O O . VAL A 1 95 ? 4.095 4.703 13.179 1.00 93.06 95 VAL A O 1
ATOM 739 N N . LEU A 1 96 ? 3.317 2.817 12.242 1.00 90.75 96 LEU A N 1
ATOM 740 C CA . LEU A 1 96 ? 4.620 2.211 11.983 1.00 90.75 96 LEU A CA 1
ATOM 741 C C . LEU A 1 96 ? 4.658 1.675 10.555 1.00 90.75 96 LEU A C 1
ATOM 743 O O . LEU A 1 96 ? 3.888 0.775 10.207 1.00 90.75 96 LEU A O 1
ATOM 747 N N . LEU A 1 97 ? 5.578 2.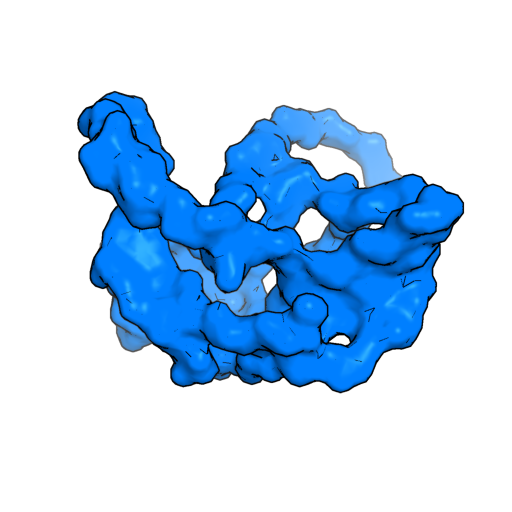199 9.751 1.00 90.38 97 LEU A N 1
ATOM 748 C CA . LEU A 1 97 ? 5.820 1.725 8.397 1.00 90.38 97 LEU A CA 1
ATOM 749 C C . LEU A 1 97 ? 6.790 0.532 8.394 1.00 90.38 97 LEU A C 1
ATOM 751 O O . LEU A 1 97 ? 7.731 0.458 9.182 1.00 90.38 97 LEU A O 1
ATOM 755 N N . SER A 1 98 ? 6.521 -0.435 7.524 1.00 89.94 98 SER A N 1
ATOM 756 C CA . SER A 1 98 ? 7.274 -1.683 7.368 1.00 89.94 98 SER A CA 1
ATOM 757 C C . SER A 1 98 ? 7.070 -2.238 5.954 1.00 89.94 98 SER A C 1
ATOM 759 O O . SER A 1 98 ? 6.296 -1.683 5.177 1.00 89.94 98 SER A O 1
ATOM 761 N N . GLU A 1 99 ? 7.717 -3.347 5.608 1.00 89.38 99 GLU A N 1
ATOM 762 C CA . GLU A 1 99 ? 7.481 -4.061 4.347 1.00 89.38 99 GLU A CA 1
ATOM 763 C C . GLU A 1 99 ? 7.519 -5.582 4.537 1.00 89.38 99 GLU A C 1
ATOM 765 O O . GLU A 1 99 ? 8.016 -6.090 5.545 1.00 89.38 99 GLU A O 1
ATOM 770 N N . ASN A 1 100 ? 6.990 -6.308 3.553 1.00 87.25 100 ASN A N 1
ATOM 771 C CA . ASN A 1 100 ? 7.191 -7.745 3.374 1.00 87.25 100 ASN A CA 1
ATOM 772 C C . ASN A 1 100 ? 7.470 -8.073 1.893 1.00 87.25 100 ASN A C 1
ATOM 774 O O . ASN A 1 100 ? 7.588 -7.175 1.056 1.00 87.25 100 ASN A O 1
ATOM 778 N N . ASP A 1 101 ? 7.540 -9.362 1.558 1.00 85.44 101 ASP A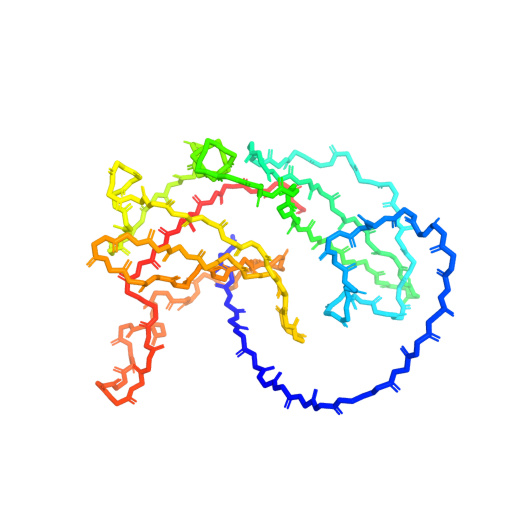 N 1
ATOM 779 C CA . ASP A 1 101 ? 7.854 -9.861 0.210 1.00 85.44 101 ASP A CA 1
ATOM 780 C C . ASP A 1 101 ? 6.872 -9.410 -0.891 1.00 85.44 101 ASP A C 1
ATOM 782 O O . ASP A 1 101 ? 7.185 -9.521 -2.078 1.00 85.44 101 ASP A O 1
ATOM 786 N N . ARG A 1 102 ? 5.697 -8.876 -0.531 1.00 82.25 102 ARG A N 1
ATOM 787 C CA . ARG A 1 102 ? 4.705 -8.336 -1.471 1.00 82.25 102 ARG A CA 1
ATOM 788 C C . ARG A 1 102 ? 4.467 -6.821 -1.325 1.00 82.25 102 ARG A C 1
ATOM 790 O O . ARG A 1 102 ? 3.535 -6.311 -1.945 1.00 82.25 102 ARG A O 1
ATOM 797 N N . GLY A 1 103 ? 5.286 -6.094 -0.564 1.00 88.69 103 GLY A N 1
ATOM 798 C CA . GLY A 1 103 ? 5.278 -4.629 -0.578 1.00 88.69 103 GLY A CA 1
ATOM 799 C C . GLY A 1 103 ? 5.219 -3.935 0.783 1.00 88.69 103 GLY A C 1
ATOM 800 O O . GLY A 1 103 ? 5.360 -4.568 1.834 1.00 88.69 103 GLY A O 1
ATOM 801 N N . PRO A 1 104 ? 5.021 -2.605 0.759 1.00 90.19 104 PRO A N 1
ATOM 802 C CA . PRO A 1 104 ? 4.864 -1.786 1.951 1.00 90.19 104 PRO A CA 1
ATOM 803 C C . PRO A 1 104 ? 3.617 -2.100 2.780 1.00 90.19 104 PRO A C 1
ATOM 805 O O . PRO A 1 104 ? 2.540 -2.364 2.243 1.00 90.19 104 PRO A O 1
ATOM 808 N N . ILE A 1 105 ? 3.739 -1.966 4.101 1.00 91.50 105 ILE A N 1
ATOM 809 C CA . ILE A 1 105 ? 2.656 -2.118 5.075 1.00 91.50 105 ILE A CA 1
ATOM 810 C C . ILE A 1 105 ? 2.796 -1.076 6.189 1.00 91.50 105 ILE A C 1
ATOM 812 O O . ILE A 1 105 ? 3.805 -1.051 6.898 1.00 91.50 105 ILE A O 1
ATOM 816 N N . ALA A 1 106 ? 1.747 -0.283 6.409 1.00 91.81 106 ALA A N 1
ATOM 817 C CA . ALA A 1 106 ? 1.578 0.522 7.614 1.00 91.81 106 ALA A CA 1
ATOM 818 C C . ALA A 1 106 ? 0.771 -0.255 8.667 1.00 91.81 106 ALA A C 1
ATOM 820 O O . ALA A 1 106 ? -0.279 -0.838 8.383 1.00 91.81 106 ALA A O 1
ATOM 821 N N . ARG A 1 107 ? 1.259 -0.249 9.906 1.00 93.38 107 ARG A N 1
ATOM 822 C CA . ARG A 1 107 ? 0.553 -0.749 11.091 1.00 93.38 107 ARG A CA 1
ATOM 823 C C . ARG A 1 107 ? 0.056 0.452 11.880 1.00 93.38 107 ARG A C 1
ATOM 825 O O . ARG A 1 107 ? 0.865 1.276 12.299 1.00 93.38 107 ARG A O 1
ATOM 832 N N . LEU A 1 108 ? -1.256 0.551 12.059 1.00 93.81 108 LEU A N 1
ATOM 833 C CA . LEU A 1 108 ? -1.911 1.676 12.728 1.00 93.81 108 LEU A CA 1
ATOM 834 C C . LEU A 1 108 ? -2.457 1.173 14.067 1.00 93.81 108 LEU A C 1
ATOM 836 O O . LEU A 1 108 ? -3.181 0.175 14.089 1.00 93.81 108 LEU A O 1
ATOM 840 N N . SER A 1 109 ? -2.122 1.845 15.167 1.00 93.75 109 SER A N 1
ATOM 841 C CA . SER A 1 109 ? -2.575 1.458 16.513 1.00 93.75 109 SER A CA 1
ATOM 842 C C . SER A 1 109 ? -3.394 2.584 17.130 1.00 93.75 109 SER A C 1
ATOM 844 O O . SER A 1 109 ? -2.974 3.740 17.105 1.00 93.75 109 SER A O 1
ATOM 846 N N . GLY A 1 110 ? -4.538 2.259 17.721 1.00 91.62 110 GLY A N 1
ATOM 847 C CA . GLY A 1 110 ? -5.473 3.206 18.333 1.00 91.62 110 GLY A CA 1
ATOM 848 C C . GLY A 1 110 ? -6.499 2.462 19.184 1.00 91.62 110 GLY A C 1
ATOM 849 O O . GLY A 1 110 ? -6.161 1.446 19.793 1.00 91.62 110 GLY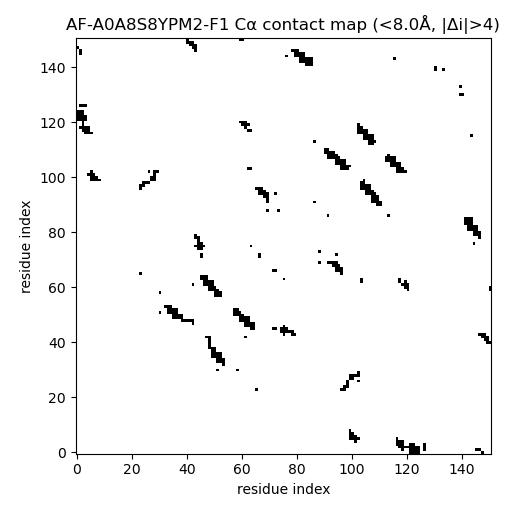 A O 1
ATOM 850 N N . ASP A 1 111 ? -7.767 2.877 19.132 1.00 91.00 111 ASP A N 1
ATOM 851 C CA . ASP A 1 111 ? -8.904 2.113 19.694 1.00 91.00 111 ASP A CA 1
ATOM 852 C C . ASP A 1 111 ? -9.003 0.676 19.139 1.00 91.00 111 ASP A C 1
ATOM 854 O O . ASP A 1 111 ? -9.634 -0.212 19.716 1.00 91.00 111 ASP A O 1
ATOM 858 N N . SER A 1 112 ? -8.396 0.428 17.979 1.00 90.50 112 SER A N 1
ATOM 859 C CA . SER A 1 112 ? -8.198 -0.893 17.388 1.00 90.50 112 SER A CA 1
ATOM 860 C C . SER A 1 112 ? -6.897 -0.911 16.588 1.00 90.50 112 SER A C 1
ATOM 862 O O . SER A 1 112 ? -6.388 0.136 16.187 1.00 90.50 112 SER A O 1
ATOM 864 N N . ASN A 1 113 ? -6.362 -2.108 16.350 1.00 91.50 113 ASN A N 1
ATOM 865 C CA . ASN A 1 113 ? -5.163 -2.298 15.538 1.00 91.50 113 ASN A CA 1
ATOM 866 C C . ASN A 1 113 ? -5.552 -2.582 14.086 1.00 91.50 113 ASN A C 1
ATOM 868 O O . ASN A 1 113 ? -6.372 -3.464 13.827 1.00 91.50 113 ASN A O 1
ATOM 872 N N . TRP A 1 114 ? -4.923 -1.877 13.150 1.00 92.75 114 TRP A N 1
ATOM 873 C CA . TRP A 1 114 ? -5.183 -1.989 11.719 1.00 92.75 114 TRP A CA 1
ATOM 874 C C . TRP A 1 114 ? -3.895 -2.281 10.952 1.00 92.75 114 TRP A C 1
ATOM 876 O O . TRP A 1 114 ? -2.799 -1.873 11.342 1.00 92.75 114 TRP A O 1
ATOM 886 N N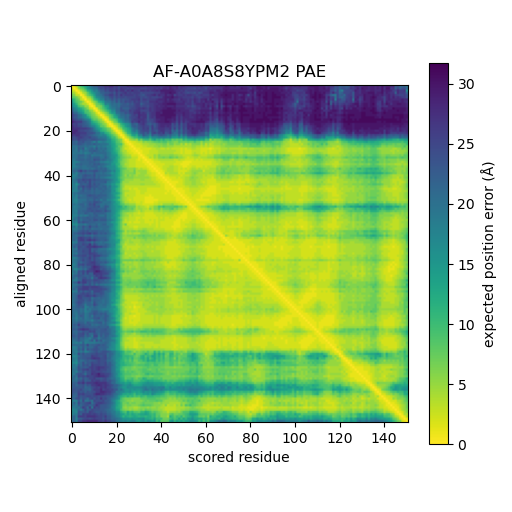 . ILE A 1 115 ? -4.047 -2.974 9.827 1.00 91.62 115 ILE A N 1
ATOM 887 C CA . ILE A 1 115 ? -2.984 -3.222 8.858 1.00 91.62 115 ILE A CA 1
ATOM 888 C C . ILE A 1 115 ? -3.446 -2.604 7.541 1.00 91.62 115 ILE A C 1
ATOM 890 O O . ILE A 1 115 ? -4.479 -2.999 7.002 1.00 91.62 115 ILE A O 1
ATOM 894 N N . ALA A 1 116 ? -2.692 -1.627 7.048 1.00 91.69 116 ALA A N 1
ATOM 895 C CA . ALA A 1 116 ? -2.885 -1.025 5.740 1.00 91.69 116 ALA A CA 1
ATOM 896 C C . ALA A 1 116 ? -1.743 -1.477 4.828 1.00 91.69 116 ALA A C 1
ATOM 898 O O . ALA A 1 116 ? -0.587 -1.107 5.019 1.00 91.69 116 ALA A O 1
ATOM 899 N N . GLU A 1 117 ? -2.067 -2.309 3.847 1.00 90.50 117 GLU A N 1
ATOM 900 C CA . GLU A 1 117 ? -1.120 -2.742 2.822 1.00 90.50 117 GLU A CA 1
ATOM 901 C C . GLU A 1 117 ? -1.130 -1.719 1.682 1.00 90.50 117 GLU A C 1
ATOM 903 O O . GLU A 1 117 ? -2.206 -1.308 1.239 1.00 90.50 117 GLU A O 1
ATOM 908 N N . PHE A 1 118 ? 0.046 -1.307 1.200 1.00 88.56 118 PHE A N 1
ATOM 909 C CA . PHE A 1 118 ? 0.159 -0.479 -0.002 1.00 88.56 118 PHE A CA 1
ATOM 910 C C . PHE A 1 118 ? 0.494 -1.350 -1.199 1.00 88.56 118 PHE A C 1
ATOM 912 O O . PHE A 1 118 ? 1.165 -2.374 -1.100 1.00 88.56 118 PHE A O 1
ATOM 919 N N . LEU A 1 119 ? -0.046 -0.951 -2.343 1.00 84.19 119 LEU A N 1
ATOM 920 C CA . LEU A 1 119 ? -0.455 -1.899 -3.369 1.00 84.19 119 LEU A CA 1
ATOM 921 C C . LEU A 1 119 ? 0.138 -1.442 -4.707 1.00 84.19 119 LEU A C 1
ATOM 923 O O . LEU A 1 119 ? -0.612 -1.037 -5.603 1.00 84.19 119 LEU A O 1
ATOM 927 N N . PRO A 1 120 ? 1.487 -1.445 -4.809 1.00 72.44 120 PRO A N 1
ATOM 928 C CA . PRO A 1 120 ? 2.260 -0.530 -5.655 1.00 72.44 120 PRO A CA 1
ATOM 929 C C . PRO A 1 120 ? 2.025 -0.719 -7.156 1.00 72.44 120 PRO A C 1
ATOM 931 O O . PRO A 1 120 ? 2.313 0.180 -7.936 1.00 72.44 120 PRO A O 1
ATOM 934 N N . TRP A 1 121 ? 1.474 -1.867 -7.553 1.00 70.88 121 TRP A N 1
ATOM 935 C CA . TRP A 1 121 ? 1.234 -2.292 -8.935 1.00 70.88 121 TRP A CA 1
ATOM 936 C C . TRP A 1 121 ? -0.199 -2.027 -9.467 1.00 70.88 121 TRP A C 1
ATOM 938 O O . TRP A 1 121 ? -0.413 -2.096 -10.674 1.00 70.88 121 TRP A O 1
ATOM 948 N N . GLY A 1 122 ? -1.173 -1.684 -8.605 1.00 65.12 122 GLY A N 1
ATOM 949 C CA . GLY A 1 122 ? -2.581 -1.405 -8.970 1.00 65.12 122 GLY A CA 1
ATOM 950 C C . GLY A 1 122 ? -3.444 -2.600 -9.476 1.00 65.12 122 GLY A C 1
ATOM 951 O O . GLY A 1 122 ? -3.231 -3.139 -10.553 1.00 65.12 122 GLY A O 1
ATOM 952 N N . SER A 1 123 ? -4.545 -2.961 -8.787 1.00 68.44 123 SER A N 1
ATOM 953 C CA . SER A 1 123 ? -5.448 -4.071 -9.196 1.00 68.44 123 SER A CA 1
ATOM 954 C C . SER A 1 123 ? -6.143 -3.843 -10.517 1.00 68.44 123 SER A C 1
ATOM 956 O O . SER A 1 123 ? -6.770 -2.799 -10.708 1.00 68.44 123 SER A O 1
ATOM 958 N N . ASP A 1 124 ? -6.339 -4.974 -11.187 1.00 73.31 124 ASP A N 1
ATOM 959 C CA . ASP A 1 124 ? -7.474 -5.409 -12.019 1.00 73.31 124 ASP A CA 1
ATOM 960 C C . ASP A 1 124 ? -8.902 -4.844 -11.750 1.00 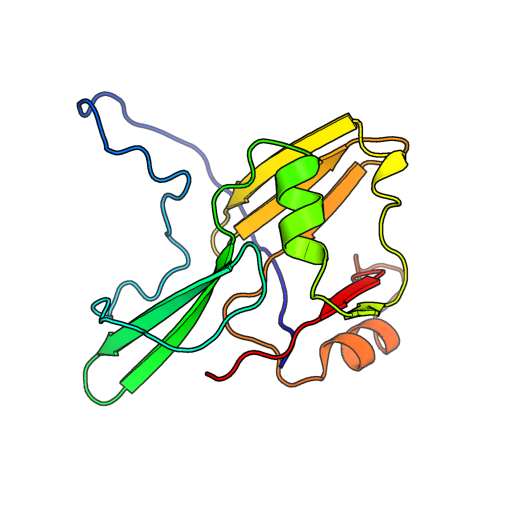73.31 124 ASP A C 1
ATOM 962 O O . ASP A 1 124 ? -9.820 -5.131 -12.513 1.00 73.31 124 ASP A O 1
ATOM 966 N N . GLY A 1 125 ? -9.140 -4.063 -10.694 1.00 75.06 125 GLY A N 1
ATOM 967 C CA . GLY A 1 125 ? -10.441 -3.529 -10.283 1.00 75.06 125 GLY A CA 1
ATOM 968 C C . GLY A 1 125 ? -11.369 -4.556 -9.626 1.00 75.06 125 GLY A C 1
ATOM 969 O O . GLY A 1 125 ? -12.503 -4.217 -9.290 1.00 75.06 125 GLY A O 1
ATOM 970 N N . LEU A 1 126 ? -10.915 -5.797 -9.425 1.00 81.19 126 LEU A N 1
ATOM 971 C CA . LEU A 1 126 ? -11.748 -6.906 -8.955 1.00 81.19 126 LEU A CA 1
ATOM 972 C C . LEU A 1 126 ? -11.699 -7.108 -7.437 1.00 81.19 126 LEU A C 1
ATOM 974 O O . LEU A 1 126 ? -12.475 -7.917 -6.939 1.00 81.19 126 LEU A O 1
ATOM 978 N N . LEU A 1 127 ? -10.852 -6.376 -6.700 1.00 81.06 127 LEU A N 1
ATOM 979 C CA . LEU A 1 127 ? -10.687 -6.509 -5.243 1.00 81.06 127 LEU A CA 1
ATOM 980 C C . LEU A 1 127 ? -12.031 -6.553 -4.494 1.00 81.06 127 LEU A C 1
ATOM 982 O O . LEU A 1 127 ? -12.274 -7.493 -3.746 1.00 81.06 127 LEU A O 1
ATOM 986 N N . ARG A 1 128 ? -12.942 -5.606 -4.769 1.00 78.81 128 ARG A N 1
ATOM 987 C CA . ARG A 1 128 ? -14.282 -5.574 -4.149 1.00 78.81 128 ARG A CA 1
ATOM 988 C C . ARG A 1 128 ? -15.097 -6.838 -4.449 1.00 78.81 128 ARG A C 1
ATOM 990 O O . ARG A 1 128 ? -15.573 -7.473 -3.524 1.00 78.81 128 ARG A O 1
ATOM 997 N N . ARG A 1 129 ? -15.131 -7.295 -5.707 1.00 82.06 129 ARG A N 1
ATOM 998 C CA . ARG A 1 129 ? -15.818 -8.549 -6.083 1.00 82.06 129 ARG A CA 1
ATOM 999 C C . ARG A 1 129 ? -15.207 -9.788 -5.419 1.00 82.06 129 ARG A C 1
ATOM 1001 O O . ARG A 1 129 ? -15.921 -10.750 -5.168 1.00 82.06 129 ARG A O 1
ATOM 1008 N N . ARG A 1 130 ? -13.890 -9.789 -5.174 1.00 83.44 130 ARG A N 1
ATOM 1009 C CA . ARG A 1 130 ? -13.193 -10.872 -4.458 1.00 83.44 130 ARG A CA 1
ATOM 1010 C C . ARG A 1 130 ? -13.548 -10.871 -2.967 1.00 83.44 130 ARG A C 1
ATOM 1012 O O . ARG A 1 130 ? -13.685 -11.947 -2.403 1.00 83.44 130 ARG A O 1
ATOM 1019 N N . ILE A 1 131 ? -13.736 -9.694 -2.364 1.00 84.38 131 ILE A N 1
ATOM 1020 C CA . ILE A 1 131 ? -14.247 -9.531 -0.993 1.00 84.38 131 ILE A CA 1
ATOM 1021 C C . ILE A 1 131 ? -15.702 -10.010 -0.908 1.00 84.38 131 ILE A C 1
ATOM 1023 O O . ILE A 1 131 ? -16.007 -10.842 -0.063 1.00 84.38 131 ILE A O 1
ATOM 1027 N N . ASP A 1 132 ? -16.571 -9.575 -1.828 1.00 82.50 132 ASP A N 1
ATOM 1028 C CA . ASP A 1 132 ? -17.988 -9.978 -1.874 1.00 82.50 132 ASP A CA 1
ATOM 1029 C C . ASP A 1 132 ? -18.174 -11.500 -2.061 1.00 82.50 132 ASP A C 1
ATOM 1031 O O . ASP A 1 132 ? -19.163 -12.073 -1.611 1.00 82.50 132 ASP A O 1
ATOM 1035 N N . ALA A 1 133 ? -17.226 -12.158 -2.738 1.00 84.44 133 ALA A N 1
ATOM 1036 C CA . ALA A 1 133 ? -17.195 -13.607 -2.951 1.00 84.44 133 ALA A CA 1
ATOM 1037 C C . ALA A 1 133 ? -16.380 -14.379 -1.890 1.00 84.44 133 ALA A C 1
ATOM 1039 O O . ALA A 1 133 ? -16.213 -15.596 -2.014 1.00 84.44 133 ALA A O 1
ATOM 1040 N N . SER A 1 134 ? -15.836 -13.693 -0.882 1.00 83.56 134 SER A N 1
ATOM 1041 C CA . SER A 1 134 ? -15.023 -14.305 0.169 1.00 83.56 134 SER A CA 1
ATOM 1042 C C . SER A 1 134 ? -15.884 -15.095 1.154 1.00 83.56 134 SER A C 1
ATOM 1044 O O . SER A 1 134 ? -16.990 -14.689 1.500 1.00 83.56 134 SER A O 1
ATOM 1046 N N . SER A 1 135 ? -15.354 -16.209 1.661 1.00 78.44 135 SER A N 1
ATOM 1047 C CA . SER A 1 135 ? -15.973 -16.905 2.794 1.00 78.44 135 SER A CA 1
ATOM 1048 C C . SER A 1 135 ? -15.702 -16.165 4.108 1.00 78.44 135 SER A C 1
ATOM 1050 O O . SER A 1 135 ? -14.668 -15.509 4.240 1.00 78.44 135 SER A O 1
ATOM 1052 N N . GLU A 1 136 ? -16.572 -16.347 5.105 1.00 74.56 136 GLU A N 1
ATOM 1053 C CA . GLU A 1 136 ? -16.422 -15.790 6.464 1.00 74.56 136 GLU A CA 1
ATOM 1054 C C . GLU A 1 136 ? -15.165 -16.288 7.210 1.00 74.56 136 GLU A C 1
ATOM 1056 O O . GLU A 1 136 ? -14.810 -15.747 8.251 1.00 74.56 136 GLU A O 1
ATOM 1061 N N . VAL A 1 137 ? -14.486 -17.317 6.686 1.00 75.38 137 VAL A N 1
ATOM 1062 C CA . VAL A 1 137 ? -13.262 -17.911 7.257 1.00 75.38 137 VAL A CA 1
ATOM 1063 C C . VAL A 1 137 ? -11.988 -17.238 6.715 1.00 75.38 137 VAL A C 1
ATOM 1065 O O . VAL A 1 137 ? -10.881 -17.587 7.117 1.00 75.38 137 VAL A O 1
ATOM 1068 N N . CYS A 1 138 ? -12.111 -16.296 5.777 1.00 68.44 138 CYS A N 1
ATOM 1069 C CA . CYS A 1 138 ? -10.978 -15.598 5.173 1.00 68.44 138 CYS A CA 1
ATOM 1070 C C . CYS A 1 138 ? -10.889 -14.149 5.666 1.00 68.44 138 CYS A C 1
ATOM 1072 O O . CYS A 1 138 ? -11.890 -13.431 5.660 1.00 68.44 138 CYS A O 1
ATOM 1074 N N . ASP A 1 139 ? -9.672 -13.697 5.980 1.00 71.81 139 ASP A N 1
ATOM 1075 C CA . ASP A 1 139 ? -9.363 -12.307 6.335 1.00 71.81 139 ASP A CA 1
ATOM 1076 C C . ASP A 1 139 ? -9.463 -11.382 5.105 1.00 71.81 139 ASP A C 1
ATOM 1078 O O . ASP A 1 139 ? -8.470 -10.975 4.498 1.00 71.81 139 ASP A O 1
ATOM 1082 N N . ALA A 1 140 ? -10.693 -11.082 4.689 1.00 82.00 140 ALA A N 1
ATOM 1083 C CA . ALA A 1 140 ? -10.975 -10.182 3.579 1.00 82.00 140 ALA A CA 1
ATOM 1084 C C . ALA A 1 140 ? -10.804 -8.705 4.000 1.00 82.00 140 ALA A C 1
ATOM 1086 O O . ALA A 1 140 ? -11.263 -8.324 5.082 1.00 82.00 140 ALA A O 1
ATOM 1087 N N . PRO A 1 141 ? -10.219 -7.832 3.151 1.00 85.31 141 PRO A N 1
ATOM 1088 C CA . PRO A 1 141 ? -10.137 -6.402 3.439 1.00 85.31 141 PRO A CA 1
ATOM 1089 C C . PRO A 1 141 ? -11.519 -5.789 3.704 1.00 85.31 141 PRO A C 1
ATOM 1091 O O . PRO A 1 141 ? -12.406 -5.827 2.852 1.00 85.31 141 PRO A O 1
ATOM 1094 N N . CYS A 1 142 ? -11.700 -5.190 4.882 1.00 85.62 142 CYS A N 1
ATOM 1095 C CA . CYS A 1 142 ? -12.978 -4.598 5.289 1.00 85.62 142 CYS A CA 1
ATOM 1096 C C . CYS A 1 142 ? -13.203 -3.166 4.762 1.00 85.62 142 CYS A C 1
ATOM 1098 O O . CYS A 1 142 ? -14.307 -2.628 4.880 1.00 85.62 142 CYS A O 1
ATOM 1100 N N . GLY A 1 143 ? -12.176 -2.560 4.168 1.00 88.69 143 GLY A N 1
ATOM 1101 C CA . GLY A 1 143 ? -12.182 -1.230 3.571 1.00 88.69 143 GLY A CA 1
ATOM 1102 C C . GLY A 1 143 ? -10.791 -0.833 3.089 1.00 88.69 143 GLY A C 1
ATOM 1103 O O . GLY A 1 143 ? -9.886 -1.667 3.022 1.00 88.69 143 GLY A O 1
ATOM 1104 N N . GLY A 1 144 ? -10.623 0.439 2.738 1.00 89.88 144 GLY A N 1
ATOM 1105 C CA . GLY A 1 144 ? -9.337 0.999 2.338 1.00 89.88 144 GLY A CA 1
ATOM 1106 C C . GLY A 1 144 ? -9.474 2.315 1.582 1.00 89.88 144 GLY A C 1
ATOM 1107 O O . GLY A 1 144 ? -10.536 2.937 1.557 1.00 89.88 144 GLY A O 1
ATOM 1108 N N . PHE A 1 145 ? -8.389 2.713 0.925 1.00 88.06 145 PHE A N 1
ATOM 1109 C CA . PHE A 1 145 ? -8.277 3.963 0.179 1.00 88.06 145 PHE A CA 1
ATOM 1110 C C . PHE A 1 145 ? -7.997 3.696 -1.305 1.00 88.06 145 PHE A C 1
ATOM 1112 O O . PHE A 1 145 ? -7.508 2.631 -1.685 1.00 88.06 145 PHE A O 1
ATOM 1119 N N . SER A 1 146 ? -8.362 4.641 -2.171 1.00 85.56 146 SER A N 1
ATOM 1120 C CA . SER A 1 146 ? -8.174 4.524 -3.618 1.00 85.56 146 SER A CA 1
ATOM 1121 C C . SER A 1 146 ? -7.954 5.886 -4.271 1.00 85.56 146 SER A C 1
ATOM 1123 O O . SER A 1 146 ? -8.794 6.775 -4.161 1.00 85.56 146 SER A O 1
ATOM 1125 N N . GLY A 1 147 ? -6.828 6.037 -4.966 1.00 76.81 147 GLY A N 1
ATOM 1126 C CA . GLY A 1 147 ? -6.492 7.225 -5.753 1.00 76.81 147 GLY A CA 1
ATOM 1127 C C . GLY A 1 147 ? -6.569 6.968 -7.258 1.00 76.81 147 GLY A C 1
ATOM 1128 O O . GLY A 1 147 ? -6.719 5.828 -7.718 1.00 76.81 147 GLY A O 1
ATOM 1129 N N . ARG A 1 148 ? -6.423 8.037 -8.044 1.00 69.38 148 ARG A N 1
ATOM 1130 C CA . ARG A 1 148 ? -5.991 7.932 -9.443 1.00 69.38 148 ARG A CA 1
ATOM 1131 C C . ARG A 1 148 ? -4.476 8.089 -9.489 1.00 69.38 148 ARG A C 1
ATOM 1133 O O . ARG A 1 148 ? -3.926 8.914 -8.776 1.00 69.38 148 ARG A O 1
ATOM 1140 N N . VAL A 1 149 ? -3.840 7.305 -10.348 1.00 64.69 149 VAL A N 1
ATOM 1141 C CA . VAL A 1 149 ? -2.415 7.399 -10.667 1.00 64.69 149 VAL A CA 1
ATOM 1142 C C . VAL A 1 149 ? -2.313 7.380 -12.187 1.00 64.69 149 VAL A C 1
ATOM 1144 O O . VAL A 1 149 ? -2.969 6.549 -12.825 1.00 64.69 149 VAL A O 1
ATOM 1147 N N . ALA A 1 150 ? -1.527 8.289 -12.758 1.00 55.28 150 ALA A N 1
ATOM 1148 C CA . ALA A 1 150 ? -1.246 8.338 -14.189 1.00 55.28 150 ALA A CA 1
ATOM 1149 C C . ALA A 1 150 ? 0.025 7.529 -14.509 1.00 55.28 150 ALA A C 1
ATOM 1151 O O . ALA A 1 150 ? 1.085 8.096 -14.755 1.00 55.28 150 ALA A O 1
ATOM 1152 N N . ILE A 1 151 ? -0.089 6.196 -14.476 1.00 52.41 151 ILE A N 1
ATOM 1153 C CA . ILE A 1 151 ? 0.985 5.249 -14.834 1.00 52.41 151 ILE A CA 1
ATOM 1154 C C . ILE A 1 151 ? 0.939 4.871 -16.316 1.00 52.41 151 ILE A C 1
ATOM 1156 O O . ILE A 1 151 ? -0.124 4.394 -16.767 1.00 52.41 151 ILE A O 1
#

Foldseek 3Di:
DAADDDDDDDDDDDDDDPPPPDDLDPPLQPPPQWDWD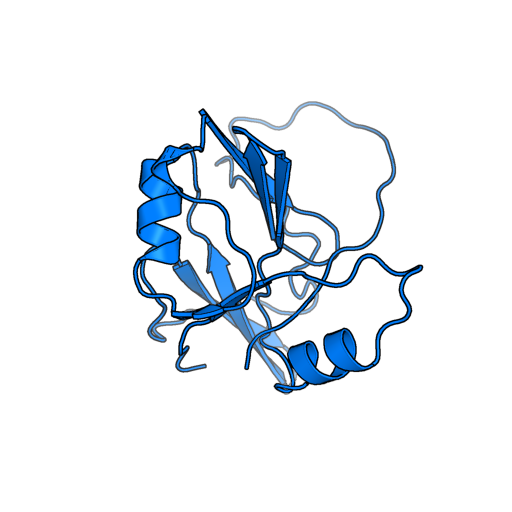DDPWDDAFQKDKIWTDHDVDIAIWIAGDDDFFLVSVCRRQVQWDKDFDDDDSVQWDGWDWDAHNNGIWIWTDGPDIDIDGHGTRRDPPCLVVCLVVDDPVDPRDRMHIHHDTDD

Solvent-accessible surface area (backbone atoms only — not comparable to full-atom values): 9350 Å² total; per-residue (Å²): 94,56,43,77,66,83,62,82,87,87,83,90,86,88,83,89,76,81,92,58,84,78,61,94,60,90,58,80,45,50,70,84,86,39,48,80,48,94,54,89,49,63,53,48,54,48,42,43,51,45,27,29,42,45,93,95,45,75,49,65,35,50,43,73,52,92,41,86,34,62,68,50,47,51,46,39,47,66,70,34,50,69,44,78,56,68,85,58,74,90,50,52,76,48,40,46,68,46,69,48,59,52,32,46,32,38,40,38,37,44,94,56,79,46,79,47,73,48,40,42,73,39,22,93,67,48,60,65,62,53,42,77,70,50,58,96,90,52,97,56,79,65,40,46,71,44,62,78,66,66,123

Sequence (151 aa):
MIQGFGDRFNEALDPILGPRNMSVWERKWRPAAMKEVIDESETPSGFEPRSFAGIGMTCKLVEPIPIDGISEWEEAISDLTSWGKVPDPSSLSSVLLSENDRGPIARLSGDSNWIAEFLPWGSDGLLRRRIDASSEVCDAPCGGFSGRVAI

Radius of gyration: 16.47 Å; Cα contacts (8 Å, |Δi|>4): 255; chains: 1; bounding box: 46×32×44 Å

Nearest PDB structures (foldseek):
  4cj0-assembly1_B  TM=7.513E-01  e=4.174E-01  synthetic construct
  2qo5-assembly1_A  TM=2.699E-01  e=2.428E+00  Danio rerio

pLDDT: mean 78.91, std 18.04, range [32.38, 93.88]